Protein AF-A0A382FBM4-F1 (afdb_monomer_lite)

Radius of gyration: 17.97 Å; chains: 1; bounding box: 39×30×51 Å

Sequence (124 aa):
MLQNVIGGLQGIVDHAMVGHFVGYTGNAAIGVAWQIFLVVMVFISSIFTGMSVLVARFVGAQDPEKVNRTVYQAFLTAGVMSVGILAPIGYFLAPSLLSLVNAAPEVQTEALPYLRIMFLFSFG

InterPro domains:
  IPR002528 Multi antimicrobial extrusion protein [PF01554] (9-123)
  IPR050222 Multi Antimicrobial Extrusion (MATE) [PTHR43298] (1-123)

Structure (mmCIF, N/CA/C/O backbone):
data_AF-A0A382FBM4-F1
#
_entry.id   AF-A0A382FBM4-F1
#
loop_
_atom_site.group_PDB
_atom_site.id
_atom_site.type_symbol
_atom_site.label_atom_id
_atom_site.label_alt_id
_atom_site.label_comp_id
_atom_site.label_asym_id
_atom_site.label_entity_id
_atom_site.label_seq_id
_atom_site.pdbx_PDB_ins_code
_atom_site.Cartn_x
_atom_site.Cartn_y
_atom_site.Cartn_z
_atom_site.occupancy
_atom_site.B_iso_or_equiv
_atom_site.auth_seq_id
_atom_site.auth_comp_id
_atom_site.auth_asym_id
_atom_site.auth_atom_id
_atom_site.pdbx_PDB_model_num
ATOM 1 N N . MET A 1 1 ? 4.190 17.438 9.268 1.00 80.00 1 MET A N 1
ATOM 2 C CA . MET A 1 1 ? 5.260 18.274 8.671 1.00 80.00 1 MET A CA 1
ATOM 3 C C . MET A 1 1 ? 6.576 17.510 8.617 1.00 80.00 1 MET A C 1
ATOM 5 O O . MET A 1 1 ? 6.975 17.161 7.519 1.00 80.00 1 MET A O 1
ATOM 9 N N . LEU A 1 2 ? 7.178 17.137 9.755 1.00 92.75 2 LEU A N 1
ATOM 10 C CA . LEU A 1 2 ? 8.410 16.324 9.798 1.00 92.75 2 LEU A CA 1
ATOM 11 C C . LEU A 1 2 ? 8.331 15.013 8.996 1.00 92.75 2 LEU A C 1
ATOM 13 O O . LEU A 1 2 ? 9.199 14.768 8.169 1.00 92.75 2 LEU A O 1
ATOM 17 N N . GLN A 1 3 ? 7.264 14.224 9.168 1.00 89.19 3 GLN A N 1
ATOM 18 C CA . GLN A 1 3 ? 7.060 12.975 8.415 1.00 89.19 3 GLN A CA 1
ATOM 19 C C . GLN A 1 3 ? 7.108 13.182 6.893 1.00 89.19 3 GLN A C 1
ATOM 21 O O . GLN A 1 3 ? 7.784 12.438 6.194 1.00 89.19 3 GLN A O 1
ATOM 26 N N . ASN A 1 4 ? 6.438 14.221 6.385 1.00 89.56 4 ASN A N 1
ATOM 27 C CA . ASN A 1 4 ? 6.396 14.505 4.949 1.00 89.56 4 ASN A CA 1
ATOM 28 C C . ASN A 1 4 ? 7.756 14.978 4.420 1.00 89.56 4 ASN A C 1
ATOM 30 O O . ASN A 1 4 ? 8.119 14.640 3.300 1.00 89.56 4 ASN A O 1
ATOM 34 N N 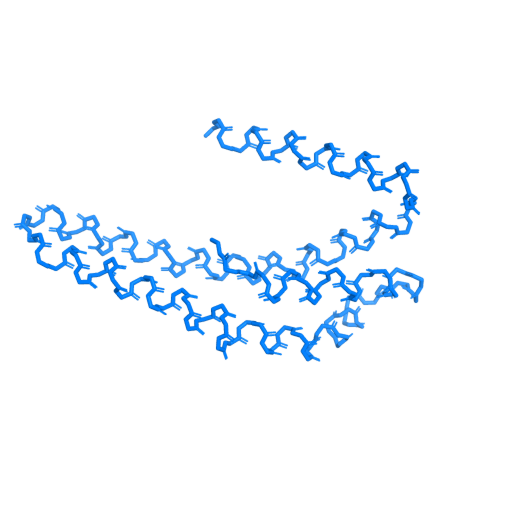. VAL A 1 5 ? 8.516 15.733 5.223 1.00 94.06 5 VAL A N 1
ATOM 35 C CA . VAL A 1 5 ? 9.872 16.167 4.855 1.00 94.06 5 VAL A CA 1
ATOM 36 C C . VAL A 1 5 ? 10.813 14.968 4.777 1.00 94.06 5 VAL A C 1
ATOM 38 O O . VAL A 1 5 ? 11.516 14.813 3.784 1.00 94.06 5 VAL A O 1
ATOM 41 N N . ILE A 1 6 ? 10.795 14.098 5.789 1.00 94.31 6 ILE A N 1
ATOM 42 C CA . ILE A 1 6 ? 11.643 12.899 5.825 1.00 94.31 6 ILE A CA 1
ATOM 43 C C . ILE A 1 6 ? 11.278 11.954 4.677 1.00 94.31 6 ILE A C 1
ATOM 45 O O . ILE A 1 6 ? 12.164 11.526 3.944 1.00 94.31 6 ILE A O 1
ATOM 49 N N . GLY A 1 7 ? 9.984 11.690 4.465 1.00 90.94 7 GLY A N 1
ATOM 50 C CA . GLY A 1 7 ? 9.521 10.851 3.359 1.00 90.94 7 GLY A CA 1
ATOM 51 C C . GLY A 1 7 ? 9.876 11.426 1.984 1.00 90.94 7 GLY A C 1
ATOM 52 O O . GLY A 1 7 ? 10.295 10.688 1.098 1.00 90.94 7 GLY A O 1
ATOM 53 N N . GLY A 1 8 ? 9.787 12.749 1.812 1.00 90.81 8 GLY A N 1
ATOM 54 C CA . GLY A 1 8 ? 10.202 13.417 0.577 1.00 90.81 8 GLY A CA 1
ATOM 55 C C . GLY A 1 8 ? 11.705 13.296 0.310 1.00 90.81 8 GLY A C 1
ATOM 56 O O . GLY A 1 8 ? 12.103 12.986 -0.810 1.00 90.81 8 GLY A O 1
ATOM 57 N N . LEU A 1 9 ? 12.542 13.486 1.336 1.00 94.31 9 LEU A N 1
ATOM 58 C CA . LEU A 1 9 ? 13.995 13.308 1.226 1.00 94.31 9 LEU A CA 1
ATOM 59 C C . LEU A 1 9 ? 14.366 11.860 0.898 1.00 94.31 9 LEU A C 1
ATOM 61 O O . LEU A 1 9 ? 15.210 11.639 0.033 1.00 94.31 9 LEU A O 1
ATOM 65 N N . GLN A 1 10 ? 13.711 10.889 1.539 1.00 93.31 10 GLN A N 1
ATOM 66 C CA . GLN A 1 10 ? 13.886 9.475 1.218 1.00 93.31 10 GLN A CA 1
ATOM 67 C C . GLN A 1 10 ? 13.555 9.206 -0.256 1.00 93.31 10 GLN A C 1
ATOM 69 O 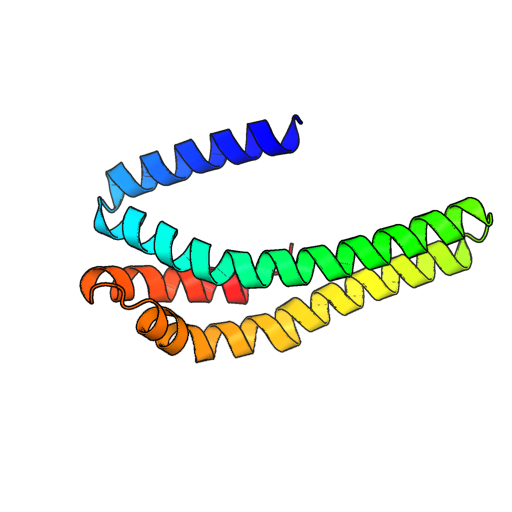O . GLN A 1 10 ? 14.373 8.624 -0.959 1.00 93.31 10 GLN A O 1
ATOM 74 N N . GLY A 1 11 ? 12.425 9.717 -0.756 1.00 90.25 11 GLY A N 1
ATOM 75 C CA . GLY A 1 11 ? 12.045 9.553 -2.162 1.00 90.25 11 GLY A CA 1
ATOM 76 C C . GLY A 1 11 ? 13.072 10.127 -3.145 1.00 90.25 11 GLY A C 1
ATOM 77 O O . GLY A 1 11 ? 13.330 9.528 -4.187 1.00 90.25 11 GLY A O 1
ATOM 78 N N . ILE A 1 12 ? 13.712 11.255 -2.811 1.00 92.00 12 ILE A N 1
ATOM 79 C CA . ILE A 1 12 ? 14.795 11.825 -3.632 1.00 92.00 12 ILE A CA 1
ATOM 80 C C . ILE A 1 12 ? 16.001 10.880 -3.673 1.00 92.00 12 ILE A C 1
ATOM 82 O O . ILE A 1 12 ? 16.559 10.650 -4.746 1.00 92.00 12 ILE A O 1
ATOM 86 N N . VAL A 1 13 ? 16.400 10.332 -2.523 1.00 94.12 13 VAL A N 1
ATOM 87 C CA . VAL A 1 13 ? 17.521 9.384 -2.438 1.00 94.12 13 VAL A CA 1
ATOM 88 C C . VAL A 1 13 ? 17.212 8.114 -3.229 1.00 94.12 13 VAL A C 1
ATOM 90 O O . VAL A 1 13 ? 18.047 7.686 -4.024 1.00 94.12 13 VAL A O 1
ATOM 93 N N . ASP A 1 14 ? 16.006 7.565 -3.091 1.00 90.94 14 ASP A N 1
ATOM 94 C CA . ASP A 1 14 ? 15.576 6.355 -3.796 1.00 90.94 14 ASP A CA 1
ATOM 95 C C . ASP A 1 14 ? 15.629 6.554 -5.322 1.00 90.94 14 ASP A C 1
ATOM 97 O O . ASP A 1 14 ? 16.222 5.746 -6.041 1.00 90.94 14 ASP A O 1
ATOM 101 N N . HIS A 1 15 ? 15.112 7.678 -5.828 1.00 89.50 15 HIS A N 1
ATOM 102 C CA . HIS A 1 15 ? 15.168 8.007 -7.256 1.00 89.50 15 HIS A CA 1
ATOM 103 C C . HIS A 1 15 ? 16.583 8.300 -7.771 1.00 89.50 15 HIS A C 1
ATOM 105 O O . HIS A 1 15 ? 16.891 7.987 -8.927 1.00 89.50 15 HIS A O 1
ATOM 111 N N . ALA A 1 16 ? 17.451 8.893 -6.946 1.00 92.25 16 ALA A N 1
ATOM 112 C CA . ALA A 1 16 ? 18.850 9.121 -7.300 1.00 92.25 16 ALA A CA 1
ATOM 113 C C . ALA A 1 16 ? 19.619 7.795 -7.405 1.00 92.25 16 ALA A C 1
ATOM 115 O O . ALA A 1 16 ? 20.354 7.582 -8.370 1.00 92.25 16 ALA A O 1
ATOM 116 N N . MET A 1 17 ? 19.399 6.881 -6.456 1.00 93.25 17 MET A N 1
ATOM 117 C CA . MET A 1 17 ? 19.987 5.541 -6.453 1.00 93.25 17 MET A CA 1
ATOM 118 C C . MET A 1 17 ? 19.521 4.742 -7.672 1.00 93.25 17 MET A C 1
ATOM 120 O O . MET A 1 17 ? 20.345 4.252 -8.440 1.00 93.25 17 MET A O 1
ATOM 124 N N . VAL A 1 18 ? 18.211 4.655 -7.909 1.00 91.75 18 VAL A N 1
ATOM 125 C CA . VAL A 1 18 ? 17.662 3.906 -9.052 1.00 91.75 18 VAL A CA 1
ATOM 126 C C . VAL A 1 18 ? 18.099 4.529 -10.376 1.00 91.75 18 VAL A C 1
ATOM 128 O O . VAL A 1 18 ? 18.497 3.811 -11.293 1.00 91.75 18 VAL A O 1
ATOM 131 N N . GLY A 1 19 ? 18.117 5.859 -10.463 1.00 90.69 19 GLY A N 1
ATOM 132 C CA . GLY A 1 19 ? 18.624 6.567 -11.635 1.00 90.69 19 GLY A CA 1
ATOM 133 C C . GLY A 1 19 ? 20.098 6.276 -11.928 1.00 90.69 19 GLY A C 1
ATOM 134 O O . GLY A 1 19 ? 20.473 6.216 -13.095 1.00 90.69 19 GLY A O 1
ATOM 135 N N . HIS A 1 20 ? 20.922 6.061 -10.898 1.00 90.44 20 HIS A N 1
ATOM 136 C CA . HIS A 1 20 ? 22.337 5.728 -11.055 1.00 90.44 20 HIS A CA 1
ATOM 137 C C . HIS A 1 20 ? 22.582 4.244 -11.373 1.00 90.44 20 HIS A C 1
ATOM 139 O O . HIS A 1 20 ? 23.404 3.940 -12.233 1.00 90.44 20 HIS A O 1
ATOM 145 N N . PHE A 1 21 ? 21.883 3.324 -10.698 1.00 90.12 21 PHE A N 1
ATOM 146 C CA . PHE A 1 21 ? 22.139 1.880 -10.801 1.00 90.12 21 PHE A CA 1
ATOM 147 C C . PHE A 1 21 ? 21.327 1.166 -11.889 1.00 90.12 21 PHE A C 1
ATOM 149 O O . PHE A 1 21 ? 21.827 0.216 -12.484 1.00 90.12 21 PHE A O 1
ATOM 156 N N . VAL A 1 22 ? 20.089 1.595 -12.142 1.00 88.44 22 VAL A N 1
ATOM 157 C CA . VAL A 1 22 ? 19.175 0.972 -13.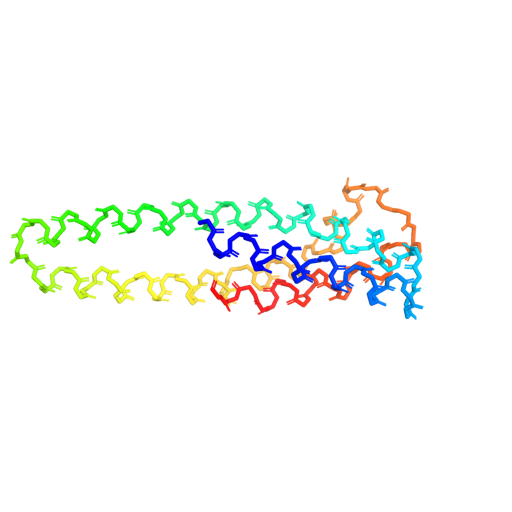123 1.00 88.44 22 VAL A CA 1
ATOM 158 C C . VAL A 1 22 ? 19.020 1.853 -14.364 1.00 88.44 22 VAL A C 1
ATOM 160 O O . VAL A 1 22 ? 18.886 1.354 -15.478 1.00 88.44 22 VAL A O 1
ATOM 163 N N . GLY A 1 23 ? 19.077 3.175 -14.188 1.00 91.44 23 GLY A N 1
ATOM 164 C CA . GLY A 1 23 ? 18.966 4.148 -15.270 1.00 91.44 23 GLY A CA 1
ATOM 165 C C . GLY A 1 23 ? 17.553 4.706 -15.449 1.00 91.44 23 GLY A C 1
ATOM 166 O O . GLY A 1 23 ? 16.676 4.584 -14.591 1.00 91.44 23 GLY A O 1
ATOM 167 N N . TYR A 1 24 ? 17.333 5.363 -16.591 1.00 89.00 24 TYR A N 1
ATOM 168 C CA . TYR A 1 24 ? 16.085 6.075 -16.891 1.00 89.00 24 TYR A CA 1
ATOM 169 C C . TYR A 1 24 ? 14.854 5.155 -16.914 1.00 89.00 24 TYR A C 1
ATOM 171 O O . TYR A 1 24 ? 13.797 5.529 -16.405 1.00 89.00 24 TYR A O 1
ATOM 179 N N . THR A 1 25 ? 14.997 3.944 -17.455 1.00 89.62 25 THR A N 1
ATOM 180 C CA . THR A 1 25 ? 13.926 2.937 -17.520 1.00 89.62 25 THR A CA 1
ATOM 181 C C . THR A 1 25 ? 13.439 2.532 -16.129 1.00 89.62 25 THR A C 1
ATOM 183 O O . THR A 1 25 ? 12.231 2.451 -15.917 1.00 89.62 25 THR A O 1
ATOM 186 N N . GLY A 1 26 ? 14.349 2.383 -15.160 1.00 90.31 26 GLY A N 1
ATOM 187 C CA . GLY A 1 26 ? 14.009 2.089 -13.765 1.00 90.31 26 GLY A CA 1
ATOM 188 C C . GLY A 1 26 ? 13.205 3.211 -13.104 1.00 90.31 26 GLY A C 1
ATOM 189 O O . GLY A 1 26 ? 12.173 2.962 -12.486 1.00 90.31 26 GLY A O 1
ATOM 190 N N . ASN A 1 27 ? 13.611 4.469 -13.295 1.00 91.62 27 ASN A N 1
ATOM 191 C CA . ASN A 1 27 ? 12.858 5.609 -12.759 1.00 91.62 27 ASN A CA 1
ATOM 192 C C . ASN A 1 27 ? 11.477 5.766 -13.416 1.00 91.62 27 ASN A C 1
ATOM 194 O O . ASN A 1 27 ? 10.500 6.055 -12.721 1.00 91.62 27 ASN A O 1
ATOM 198 N N . ALA A 1 28 ? 11.370 5.536 -14.727 1.00 91.25 28 ALA A N 1
ATOM 199 C CA . ALA A 1 28 ? 10.084 5.521 -15.422 1.00 91.25 28 ALA A CA 1
ATOM 200 C C . ALA A 1 28 ? 9.167 4.406 -14.887 1.00 91.25 28 ALA A C 1
ATOM 202 O O . ALA A 1 28 ? 7.978 4.637 -14.662 1.00 91.25 28 ALA A O 1
ATOM 203 N N . ALA A 1 29 ? 9.728 3.223 -14.623 1.00 92.50 29 ALA A N 1
ATOM 204 C CA . ALA A 1 29 ? 9.002 2.086 -14.070 1.00 92.50 29 ALA A CA 1
ATOM 205 C C . ALA A 1 29 ? 8.445 2.374 -12.670 1.00 92.50 29 ALA A C 1
ATOM 207 O O . ALA A 1 29 ? 7.263 2.123 -12.423 1.00 92.50 29 ALA A O 1
ATOM 208 N N . ILE A 1 30 ? 9.254 2.973 -11.787 1.00 92.69 30 ILE A N 1
ATOM 209 C CA . ILE A 1 30 ? 8.803 3.419 -10.460 1.00 92.69 30 ILE A CA 1
ATOM 210 C C . ILE A 1 30 ? 7.671 4.435 -10.594 1.00 92.69 30 ILE A C 1
ATOM 212 O O . ILE A 1 30 ? 6.659 4.304 -9.913 1.00 92.69 30 ILE A O 1
ATOM 216 N N . GLY A 1 31 ? 7.806 5.415 -11.491 1.00 91.50 31 GLY A N 1
ATOM 217 C CA . GLY A 1 31 ? 6.783 6.437 -11.704 1.00 91.50 31 GLY A CA 1
ATOM 218 C C . GLY A 1 31 ? 5.427 5.848 -12.103 1.00 91.50 31 GLY A C 1
ATOM 219 O O . GLY A 1 31 ? 4.411 6.170 -11.487 1.00 91.50 31 GLY A O 1
ATOM 220 N N . VAL A 1 32 ? 5.410 4.948 -13.091 1.00 92.88 32 VAL A N 1
ATOM 221 C CA . VAL A 1 32 ? 4.177 4.288 -13.559 1.00 92.88 32 VAL A CA 1
ATOM 222 C C . VAL A 1 32 ? 3.569 3.408 -12.464 1.00 92.88 32 VAL A C 1
ATOM 224 O O . VAL A 1 32 ? 2.368 3.487 -12.198 1.00 92.88 32 VAL A O 1
ATOM 227 N N . ALA A 1 33 ? 4.382 2.586 -11.799 1.00 93.38 33 ALA A N 1
ATOM 228 C CA . ALA A 1 33 ? 3.908 1.722 -10.722 1.00 93.38 33 ALA A CA 1
ATOM 229 C C . ALA A 1 33 ? 3.349 2.533 -9.543 1.00 93.38 33 ALA A C 1
ATOM 231 O O . ALA A 1 33 ? 2.284 2.206 -9.019 1.00 93.38 33 ALA A O 1
ATOM 232 N N . TRP A 1 34 ? 4.019 3.628 -9.171 1.00 91.50 34 TRP A N 1
ATOM 233 C CA . TRP A 1 34 ? 3.574 4.522 -8.107 1.00 91.50 34 TRP A CA 1
ATOM 234 C C . TRP A 1 34 ? 2.234 5.182 -8.433 1.00 91.50 34 TRP A C 1
ATOM 236 O O . TRP A 1 34 ? 1.366 5.238 -7.568 1.00 91.50 34 TRP A O 1
ATOM 246 N N . GLN A 1 35 ? 2.017 5.626 -9.675 1.00 91.19 35 GLN A N 1
ATOM 247 C CA . GLN A 1 35 ? 0.731 6.199 -10.097 1.00 91.19 35 GLN A CA 1
ATOM 248 C C . GLN A 1 35 ? -0.429 5.212 -9.927 1.00 91.19 35 GLN A C 1
ATOM 250 O O . GLN A 1 35 ? -1.482 5.581 -9.407 1.00 91.19 35 GLN A O 1
ATOM 255 N N . ILE A 1 36 ? -0.225 3.955 -10.325 1.00 92.06 36 ILE A N 1
ATOM 256 C CA . ILE A 1 36 ? -1.221 2.890 -10.152 1.00 92.06 36 ILE A CA 1
ATOM 257 C C . ILE A 1 36 ? -1.465 2.642 -8.659 1.00 92.06 36 ILE A C 1
ATOM 259 O O . ILE A 1 36 ? -2.610 2.579 -8.206 1.00 92.06 36 ILE A O 1
ATOM 263 N N . PHE A 1 37 ? -0.390 2.529 -7.881 1.00 91.56 37 PHE A N 1
ATOM 264 C CA . PHE A 1 37 ? -0.470 2.222 -6.458 1.00 91.56 37 PHE A CA 1
ATOM 265 C C . PHE A 1 37 ? -1.075 3.363 -5.629 1.00 91.56 37 PHE A C 1
ATOM 267 O O . PHE A 1 37 ? -1.756 3.110 -4.637 1.00 91.56 37 PHE A O 1
ATOM 274 N N . LEU A 1 38 ? -0.902 4.618 -6.051 1.00 91.19 38 LEU A N 1
ATOM 275 C CA . LEU A 1 38 ? -1.436 5.797 -5.369 1.00 91.19 38 LEU A CA 1
ATOM 276 C C . LEU A 1 38 ? -2.958 5.733 -5.234 1.00 91.19 38 LEU A C 1
ATOM 278 O O . LEU A 1 38 ? -3.485 6.053 -4.171 1.00 91.19 38 LEU A O 1
ATOM 282 N N . VAL A 1 39 ? -3.672 5.278 -6.267 1.00 89.38 39 VAL A N 1
ATOM 283 C CA . VAL A 1 39 ? -5.139 5.131 -6.223 1.00 89.38 39 VAL A CA 1
ATOM 284 C C . VAL A 1 39 ? -5.555 4.181 -5.099 1.00 89.38 39 VAL A C 1
ATOM 286 O O . VAL A 1 39 ? -6.465 4.473 -4.322 1.00 89.38 39 VAL A O 1
ATOM 289 N N . VAL A 1 40 ? -4.844 3.061 -4.981 1.00 88.31 40 VAL A N 1
ATOM 290 C CA . VAL A 1 40 ? -5.073 2.054 -3.943 1.00 88.31 40 VAL A CA 1
ATOM 291 C C . VAL A 1 40 ? -4.722 2.609 -2.563 1.00 88.31 40 VAL A C 1
ATOM 293 O O . VAL A 1 40 ? -5.500 2.465 -1.621 1.00 88.31 40 VAL A O 1
ATOM 296 N N . MET A 1 41 ? -3.599 3.312 -2.451 1.00 88.44 41 MET A N 1
ATOM 297 C CA . MET A 1 41 ? -3.144 3.928 -1.207 1.00 88.44 41 MET A CA 1
ATOM 298 C C . MET A 1 41 ? -4.135 4.981 -0.688 1.00 88.44 41 MET A C 1
ATOM 300 O O . MET A 1 41 ? -4.480 4.970 0.493 1.00 88.44 41 MET A O 1
ATOM 304 N N . VAL A 1 42 ? -4.674 5.835 -1.566 1.00 90.94 42 VAL A N 1
ATOM 305 C CA . VAL A 1 42 ? -5.699 6.831 -1.207 1.00 90.94 42 VAL A CA 1
ATOM 306 C C . VAL A 1 42 ? -6.980 6.154 -0.720 1.00 90.94 42 VAL A C 1
ATOM 308 O O . VAL A 1 42 ? -7.551 6.570 0.291 1.00 90.94 42 VAL A O 1
ATOM 311 N N . PHE A 1 43 ? -7.415 5.086 -1.390 1.00 89.00 43 PHE A N 1
ATOM 312 C CA . PHE A 1 43 ? -8.580 4.315 -0.961 1.00 89.00 43 PHE A CA 1
ATOM 313 C C . PHE A 1 43 ? -8.390 3.738 0.449 1.00 89.00 43 PHE A C 1
ATOM 315 O O . PHE A 1 43 ? -9.235 3.945 1.321 1.00 89.00 43 PHE A O 1
ATOM 322 N N . ILE A 1 44 ? -7.253 3.095 0.711 1.00 87.56 44 ILE A N 1
ATOM 323 C CA . ILE A 1 44 ? -6.913 2.549 2.031 1.00 87.56 44 ILE A CA 1
ATOM 324 C C . ILE A 1 44 ? -6.857 3.657 3.090 1.00 87.56 44 ILE A C 1
ATOM 326 O O . ILE A 1 44 ? -7.452 3.536 4.163 1.00 87.56 44 ILE A O 1
ATOM 330 N N . SER A 1 45 ? -6.187 4.767 2.777 1.00 88.81 45 SER A N 1
ATOM 331 C CA . SER A 1 45 ? -6.063 5.920 3.671 1.00 88.81 45 SER A CA 1
ATOM 332 C C . SER A 1 45 ? -7.433 6.480 4.075 1.00 88.81 45 SER A C 1
ATOM 334 O O . SER A 1 45 ? -7.636 6.840 5.239 1.00 88.81 45 SER A O 1
ATOM 336 N N . SER A 1 46 ? -8.411 6.479 3.161 1.00 90.75 46 SER A N 1
ATOM 337 C CA . SER A 1 46 ? -9.777 6.932 3.454 1.00 90.75 46 SER A CA 1
ATOM 338 C C . SER A 1 46 ? -10.477 6.069 4.514 1.00 90.75 46 SER A C 1
ATOM 340 O O . SER A 1 46 ? -11.130 6.601 5.415 1.00 90.75 46 SER A O 1
ATOM 342 N N . ILE A 1 47 ? -10.272 4.749 4.474 1.00 88.88 47 ILE A N 1
ATOM 343 C CA . ILE A 1 47 ? -10.851 3.803 5.436 1.00 88.88 47 ILE A CA 1
ATOM 344 C C . ILE A 1 47 ? -10.246 4.027 6.822 1.00 88.88 47 ILE A C 1
ATOM 346 O O . ILE A 1 47 ? -10.976 4.156 7.808 1.00 88.88 47 ILE A O 1
ATOM 350 N N . PHE A 1 48 ? -8.918 4.136 6.904 1.00 88.62 48 PHE A N 1
ATOM 351 C CA . PHE A 1 48 ? -8.239 4.400 8.173 1.00 88.62 48 PHE A CA 1
ATOM 352 C C . PHE A 1 48 ? -8.618 5.750 8.766 1.00 88.62 48 PHE A C 1
ATOM 354 O O . PHE A 1 48 ? -8.862 5.834 9.968 1.00 88.62 48 PHE A O 1
ATOM 361 N N . THR A 1 49 ? -8.760 6.777 7.928 1.00 91.88 49 THR A N 1
ATOM 362 C CA . THR A 1 49 ? -9.242 8.092 8.363 1.00 91.88 49 THR A CA 1
ATOM 363 C C . THR A 1 49 ? -10.627 7.983 9.010 1.00 91.88 49 THR A C 1
ATOM 365 O O . THR A 1 49 ? -10.849 8.536 10.088 1.00 91.88 49 THR A O 1
ATOM 368 N N . GLY A 1 50 ? -11.544 7.206 8.421 1.00 91.75 50 GLY A N 1
ATOM 369 C CA . GLY A 1 50 ? -12.857 6.930 9.013 1.00 91.75 50 GLY A CA 1
ATOM 370 C C . GLY A 1 50 ? -12.772 6.222 10.370 1.00 91.75 50 GLY A C 1
ATOM 371 O O . GLY A 1 50 ? -13.487 6.579 11.309 1.00 91.75 50 GLY A O 1
ATOM 372 N N . MET A 1 51 ? -11.857 5.264 10.522 1.00 90.81 51 MET A N 1
ATOM 373 C CA . MET A 1 51 ? -11.651 4.572 11.798 1.00 90.81 51 MET A CA 1
ATOM 374 C C . MET A 1 51 ? -11.038 5.473 12.873 1.00 90.81 51 MET A C 1
ATOM 376 O O . MET A 1 51 ? -11.455 5.403 14.029 1.00 90.81 51 MET A O 1
ATOM 380 N N . SER A 1 52 ? -10.122 6.376 12.514 1.00 92.44 52 SER A N 1
ATOM 381 C CA . SER A 1 52 ? -9.578 7.370 13.448 1.00 92.44 52 SER A CA 1
ATOM 382 C C . SER A 1 52 ? -10.667 8.282 14.022 1.00 92.44 52 SER A C 1
ATOM 384 O O . SER A 1 52 ? -10.627 8.604 15.210 1.00 92.44 52 SER A O 1
ATOM 386 N N . VAL A 1 53 ? -11.682 8.641 13.226 1.00 95.56 53 VAL A N 1
ATOM 387 C CA . VAL A 1 53 ? -12.844 9.416 13.701 1.00 95.56 53 VAL A CA 1
ATOM 388 C C . VAL A 1 53 ? -13.655 8.631 14.740 1.00 95.56 53 VAL A C 1
ATOM 390 O O . VAL A 1 53 ? -14.048 9.193 15.765 1.00 95.56 53 VAL A O 1
ATOM 393 N N . LEU A 1 54 ? -13.879 7.330 14.524 1.00 94.06 54 LEU A N 1
ATOM 394 C CA . LEU A 1 54 ? -14.573 6.472 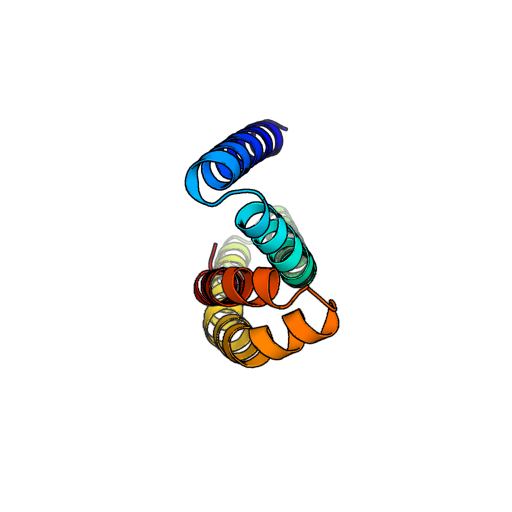15.494 1.00 94.06 54 LEU A CA 1
ATOM 395 C C . LEU A 1 54 ? -13.798 6.368 16.812 1.00 94.06 54 LEU A C 1
ATOM 397 O O . LEU A 1 54 ? -14.386 6.523 17.883 1.00 94.06 54 LEU A O 1
ATOM 401 N N . VAL A 1 55 ? -12.480 6.174 16.735 1.00 94.75 55 VAL A N 1
ATOM 402 C CA . VAL A 1 55 ? -11.603 6.140 17.912 1.00 94.75 55 VAL A CA 1
ATOM 403 C C . VAL A 1 55 ? -11.688 7.457 18.685 1.00 94.75 55 VAL A C 1
ATOM 405 O O . VAL A 1 55 ? -11.948 7.431 19.887 1.00 94.75 55 VAL A O 1
ATOM 408 N N . ALA A 1 56 ? -11.560 8.605 18.013 1.00 95.75 56 ALA A N 1
ATOM 409 C CA . ALA A 1 56 ? -11.652 9.919 18.653 1.00 95.75 56 ALA A CA 1
ATOM 410 C C . ALA A 1 56 ? -12.998 10.125 19.370 1.00 95.75 56 ALA A C 1
ATOM 412 O O . ALA A 1 56 ? -13.039 10.631 20.494 1.00 95.75 56 ALA A O 1
ATOM 413 N N . ARG A 1 57 ? -14.099 9.672 18.758 1.00 96.00 57 ARG A N 1
ATOM 414 C CA . ARG A 1 57 ? -15.436 9.734 19.361 1.00 96.00 57 ARG A CA 1
ATOM 415 C C . ARG A 1 57 ? -15.538 8.890 20.634 1.00 96.00 57 ARG A C 1
ATOM 417 O O . ARG A 1 57 ? -16.103 9.364 21.617 1.00 96.00 57 ARG A O 1
ATOM 424 N N . PHE A 1 58 ? -15.010 7.665 20.638 1.00 95.12 58 PHE A N 1
ATOM 425 C CA . PHE A 1 58 ? -15.063 6.793 21.819 1.00 95.12 58 PHE A CA 1
ATOM 426 C C . PHE A 1 58 ? -14.130 7.253 22.942 1.00 95.12 58 PHE A C 1
ATOM 428 O O . PHE A 1 58 ? -14.509 7.176 24.110 1.00 95.12 58 PHE A O 1
ATOM 435 N N . VAL A 1 59 ? -12.970 7.824 22.602 1.00 95.75 59 VAL A N 1
ATOM 436 C CA . VAL A 1 59 ? -12.096 8.495 23.578 1.00 95.75 59 VAL A CA 1
ATOM 437 C C . VAL A 1 59 ? -12.827 9.675 24.230 1.00 95.75 59 VAL A C 1
ATOM 439 O O . VAL A 1 59 ? -12.849 9.789 25.456 1.00 95.75 59 VAL A O 1
ATOM 442 N N . GLY A 1 60 ? -13.485 10.523 23.431 1.00 96.12 60 GLY A N 1
ATOM 443 C CA . GLY A 1 60 ? -14.275 11.651 23.939 1.00 96.12 60 GLY A CA 1
ATOM 444 C C . GLY A 1 60 ? -15.457 11.228 24.819 1.00 96.12 60 GLY A C 1
ATOM 445 O O . GLY A 1 60 ? -15.810 11.940 25.754 1.00 96.12 60 GLY A O 1
ATOM 446 N N . ALA A 1 61 ? -16.026 10.046 24.571 1.00 96.44 61 ALA A N 1
ATOM 447 C CA . ALA A 1 61 ? -17.089 9.455 25.384 1.00 96.44 61 ALA A CA 1
ATOM 448 C C . ALA A 1 61 ? -16.591 8.747 26.661 1.00 96.44 61 ALA A C 1
ATOM 450 O O . ALA A 1 61 ? -17.413 8.198 27.390 1.00 96.44 61 ALA A O 1
ATOM 451 N N . GLN A 1 62 ? -15.277 8.746 26.929 1.00 95.69 62 GLN A N 1
ATOM 452 C CA . GLN A 1 62 ? -14.652 8.035 28.055 1.00 95.69 62 GLN A CA 1
ATOM 453 C C . GLN A 1 62 ? -14.990 6.530 28.077 1.00 95.69 62 GLN A C 1
ATOM 455 O O . GLN A 1 62 ? -15.151 5.936 29.140 1.00 95.69 62 GLN A O 1
ATOM 460 N N . ASP A 1 63 ? -15.084 5.906 26.896 1.00 96.19 63 ASP A N 1
ATOM 461 C CA . ASP A 1 63 ? -15.414 4.484 26.725 1.00 96.19 63 ASP A CA 1
ATOM 462 C C . ASP A 1 63 ? -14.183 3.701 26.216 1.00 96.19 63 ASP A C 1
ATOM 464 O O . ASP A 1 63 ? -14.036 3.468 25.009 1.00 96.19 63 ASP A O 1
ATOM 468 N N . PRO A 1 64 ? -13.245 3.322 27.109 1.00 93.06 64 PRO A N 1
ATOM 469 C CA . PRO A 1 64 ? -11.985 2.685 26.719 1.00 93.06 64 PRO A CA 1
ATOM 470 C C . PRO A 1 64 ? -12.180 1.294 26.101 1.00 93.06 64 PRO A C 1
ATOM 472 O O . PRO A 1 64 ? -11.356 0.854 25.296 1.00 93.06 64 PRO A O 1
ATOM 475 N N . GLU A 1 65 ? -13.274 0.604 26.427 1.00 95.69 65 GLU A N 1
ATOM 476 C CA . GLU A 1 65 ? -13.577 -0.719 25.883 1.00 95.69 65 GLU A CA 1
ATOM 477 C C . GLU A 1 65 ? -13.900 -0.629 24.386 1.00 95.69 65 GLU A C 1
ATOM 479 O O . GLU A 1 65 ? -13.337 -1.371 23.571 1.00 95.69 65 GLU A O 1
ATOM 484 N N . LYS A 1 66 ? -14.725 0.349 23.988 1.00 94.12 66 LYS A N 1
ATOM 485 C CA . LYS A 1 66 ? -14.999 0.605 22.566 1.00 94.12 66 LYS A CA 1
ATOM 486 C C . LYS A 1 66 ? -13.788 1.138 21.817 1.00 94.12 66 LYS A C 1
ATOM 488 O O . LYS A 1 66 ? -13.621 0.789 20.646 1.00 94.12 66 LYS A O 1
ATOM 493 N N . VAL A 1 67 ? -12.930 1.930 22.463 1.00 94.44 67 VAL A N 1
ATOM 494 C CA . VAL A 1 67 ? -11.651 2.357 21.870 1.00 94.44 67 VAL A CA 1
ATOM 495 C C . VAL A 1 67 ? -10.817 1.134 21.496 1.00 94.44 67 VAL A C 1
ATOM 497 O O . VAL A 1 67 ? -10.465 0.976 20.326 1.00 94.44 67 VAL A O 1
ATOM 500 N N . ASN A 1 68 ? -10.571 0.232 22.450 1.00 94.19 68 ASN A N 1
ATOM 501 C CA . ASN A 1 68 ? -9.753 -0.957 22.216 1.00 94.19 68 ASN A CA 1
ATOM 502 C C . ASN A 1 68 ? -10.364 -1.864 21.135 1.00 94.19 68 ASN A C 1
ATOM 504 O O . ASN A 1 68 ? -9.676 -2.303 20.214 1.00 94.19 68 ASN A O 1
ATOM 508 N N . ARG A 1 69 ? -11.685 -2.074 21.179 1.00 95.12 69 ARG A N 1
ATOM 509 C CA . ARG A 1 69 ? -12.394 -2.870 20.169 1.00 95.12 69 ARG A CA 1
ATOM 510 C C . ARG A 1 69 ? -12.279 -2.275 18.765 1.00 95.12 69 ARG A C 1
ATOM 512 O O . ARG A 1 69 ? -12.077 -3.024 17.813 1.00 95.12 69 ARG A O 1
ATOM 519 N N . THR A 1 70 ? -12.382 -0.954 18.634 1.00 94.12 70 THR A N 1
ATOM 520 C CA . THR A 1 70 ? -12.280 -0.263 17.337 1.00 94.12 70 THR A CA 1
ATOM 521 C C . THR A 1 70 ? -10.867 -0.359 16.773 1.00 94.12 70 THR A C 1
ATOM 523 O O . THR A 1 70 ? -10.698 -0.658 15.595 1.00 94.12 70 THR A O 1
ATOM 526 N N . VAL A 1 71 ? -9.844 -0.169 17.610 1.00 93.12 71 VAL A N 1
ATOM 527 C CA . VAL A 1 71 ? -8.439 -0.321 17.199 1.00 93.12 71 VAL A CA 1
ATOM 528 C C . VAL A 1 71 ? -8.150 -1.762 16.775 1.00 93.12 71 VAL A C 1
ATOM 530 O O . VAL A 1 71 ? -7.539 -1.987 15.733 1.00 93.12 71 VAL A O 1
ATOM 533 N N . TYR A 1 72 ? -8.642 -2.751 17.520 1.00 94.06 72 TYR A N 1
ATOM 534 C CA . TYR A 1 72 ? -8.486 -4.157 17.150 1.00 94.06 72 TYR A CA 1
ATOM 535 C C . TYR A 1 72 ? -9.160 -4.483 15.808 1.00 94.06 72 TYR A C 1
ATOM 537 O O . TYR A 1 72 ? -8.561 -5.117 14.939 1.00 94.06 72 TYR A O 1
ATOM 545 N N . GLN A 1 73 ? -10.384 -3.991 15.598 1.00 93.19 73 GLN A N 1
ATOM 546 C CA . GLN A 1 73 ? -11.077 -4.112 14.314 1.00 93.19 73 GLN A CA 1
ATOM 547 C C . GLN A 1 73 ? -10.320 -3.415 13.183 1.00 93.19 73 GLN A C 1
ATOM 549 O O . GLN A 1 73 ? -10.287 -3.941 12.070 1.00 93.19 73 GLN A O 1
ATOM 554 N N . ALA A 1 74 ? -9.674 -2.281 13.460 1.00 92.25 74 ALA A N 1
ATOM 555 C CA . ALA A 1 74 ? -8.860 -1.578 12.484 1.00 92.25 74 ALA A CA 1
ATOM 556 C C . ALA A 1 74 ? -7.669 -2.414 12.015 1.00 92.25 74 ALA A C 1
ATOM 558 O O . ALA A 1 74 ? -7.469 -2.565 10.810 1.00 92.25 74 ALA A O 1
ATOM 559 N N . PHE A 1 75 ? -6.936 -3.022 12.949 1.00 91.06 75 PHE A N 1
ATOM 560 C CA . PHE A 1 75 ? -5.823 -3.919 12.632 1.00 91.06 75 PHE A CA 1
ATOM 561 C C . PHE A 1 75 ? -6.266 -5.163 11.858 1.00 91.06 75 PHE A C 1
ATOM 563 O O . PHE A 1 75 ? -5.627 -5.534 10.874 1.00 91.06 75 PHE A O 1
ATOM 570 N N . LEU A 1 76 ? -7.374 -5.794 12.257 1.00 93.19 76 LEU A N 1
ATOM 571 C CA . LEU A 1 76 ? -7.909 -6.941 11.521 1.00 93.19 76 LEU A CA 1
ATOM 572 C C . LEU A 1 76 ? -8.333 -6.555 10.103 1.00 93.19 76 LEU A C 1
ATOM 574 O O . LEU A 1 76 ? -8.006 -7.260 9.151 1.00 93.19 76 LEU A O 1
ATOM 578 N N . THR A 1 77 ? -9.015 -5.421 9.951 1.00 92.31 77 THR A N 1
ATOM 579 C CA . THR A 1 77 ? -9.441 -4.917 8.639 1.00 92.31 77 THR A CA 1
ATOM 580 C C . THR A 1 77 ? -8.232 -4.612 7.759 1.00 92.31 77 THR A C 1
ATOM 582 O O . THR A 1 77 ? -8.224 -5.004 6.596 1.00 92.31 77 THR A O 1
ATOM 585 N N . ALA A 1 78 ? -7.183 -4.000 8.318 1.00 90.62 78 ALA A N 1
ATOM 586 C CA . ALA A 1 78 ? -5.919 -3.743 7.632 1.00 90.62 78 ALA A CA 1
ATOM 587 C C . ALA A 1 78 ? -5.273 -5.031 7.104 1.00 90.62 78 ALA A C 1
ATOM 589 O O . ALA A 1 78 ? -4.911 -5.115 5.930 1.00 90.62 78 ALA A O 1
ATOM 590 N N . GLY A 1 79 ? -5.161 -6.052 7.960 1.00 90.88 79 GLY A N 1
ATOM 591 C CA . GLY A 1 79 ? -4.567 -7.340 7.599 1.00 90.88 79 GLY A CA 1
ATOM 592 C C . GLY A 1 79 ? -5.369 -8.071 6.531 1.00 90.88 79 GLY A C 1
ATOM 593 O O . GLY A 1 79 ? -4.805 -8.512 5.532 1.00 90.88 79 GLY A O 1
ATOM 594 N N . VAL A 1 80 ? -6.690 -8.142 6.700 1.00 92.81 80 VAL A N 1
ATOM 595 C CA . VAL A 1 80 ? -7.586 -8.797 5.738 1.00 92.81 80 VAL A CA 1
ATOM 596 C C . VAL A 1 80 ? -7.604 -8.053 4.404 1.00 92.81 80 VAL A C 1
ATOM 598 O O . VAL A 1 80 ? -7.543 -8.698 3.361 1.00 92.81 80 VAL A O 1
ATOM 601 N N . MET A 1 81 ? -7.641 -6.719 4.402 1.00 91.50 81 MET A N 1
ATOM 602 C CA . MET A 1 81 ? -7.580 -5.953 3.158 1.00 91.50 81 MET A CA 1
ATOM 603 C C . MET A 1 81 ? -6.233 -6.109 2.464 1.00 91.50 81 MET A C 1
ATOM 605 O O . MET A 1 81 ? -6.212 -6.398 1.274 1.00 91.50 81 MET A O 1
ATOM 609 N N . SER A 1 82 ? -5.120 -5.964 3.181 1.00 90.81 82 SER A N 1
ATOM 610 C CA . SER A 1 82 ? -3.794 -6.062 2.572 1.00 90.81 82 SER A CA 1
ATOM 611 C C . SER A 1 82 ? -3.520 -7.467 2.030 1.00 90.81 82 SER A C 1
ATOM 613 O O . SER A 1 82 ? -3.292 -7.639 0.837 1.00 90.81 82 SER A O 1
ATOM 615 N N . VAL A 1 83 ? -3.630 -8.496 2.874 1.00 90.50 83 VAL A N 1
ATOM 616 C CA . VAL A 1 83 ? -3.246 -9.870 2.510 1.00 90.50 83 VAL A CA 1
ATOM 617 C C . VAL A 1 83 ? -4.354 -10.593 1.748 1.00 90.50 83 VAL A C 1
ATOM 619 O O . VAL A 1 83 ? -4.081 -11.332 0.806 1.00 90.50 83 VAL A O 1
ATOM 622 N N . GLY A 1 84 ? -5.611 -10.404 2.148 1.00 90.81 84 GLY A N 1
ATOM 623 C CA . GLY A 1 84 ? -6.745 -11.135 1.584 1.00 90.81 84 GLY A CA 1
ATOM 624 C C . GLY A 1 84 ? -7.302 -10.535 0.296 1.00 90.81 84 GLY A C 1
ATOM 625 O O . GLY A 1 84 ? -7.902 -11.263 -0.491 1.00 90.81 84 GLY A O 1
ATOM 626 N N . ILE A 1 85 ? -7.118 -9.230 0.068 1.00 92.31 85 ILE A N 1
ATOM 627 C CA . ILE A 1 85 ? -7.725 -8.520 -1.068 1.00 92.31 85 ILE A CA 1
ATOM 628 C C . ILE A 1 85 ? -6.644 -7.913 -1.960 1.00 92.31 85 ILE A C 1
ATOM 630 O O . ILE A 1 85 ? -6.509 -8.311 -3.113 1.00 92.31 85 ILE A O 1
ATOM 634 N N . LEU A 1 86 ? -5.851 -6.977 -1.447 1.00 92.38 86 LEU A N 1
ATOM 635 C CA . LEU A 1 86 ? -4.934 -6.168 -2.248 1.00 92.38 86 LEU A CA 1
ATOM 636 C C . LEU A 1 86 ? -3.769 -6.970 -2.815 1.00 92.38 86 LEU A C 1
ATOM 638 O O . LEU A 1 86 ? -3.480 -6.836 -4.001 1.00 92.38 86 LEU A O 1
ATOM 642 N N . ALA A 1 87 ? -3.147 -7.832 -2.015 1.00 92.81 87 ALA A N 1
ATOM 643 C CA . ALA A 1 87 ? -2.054 -8.684 -2.460 1.00 92.81 87 ALA A CA 1
ATOM 644 C C . ALA A 1 87 ? -2.460 -9.607 -3.627 1.00 92.81 87 ALA A C 1
ATOM 646 O O . ALA A 1 87 ? -1.825 -9.520 -4.680 1.00 92.81 87 ALA A O 1
ATOM 647 N N . PRO A 1 88 ? -3.511 -10.450 -3.532 1.00 94.50 88 PRO A N 1
ATOM 648 C CA . PRO A 1 88 ? -3.889 -11.323 -4.641 1.00 94.50 88 PRO A CA 1
ATOM 649 C C . PRO A 1 88 ? -4.413 -10.534 -5.843 1.00 94.50 88 PRO A C 1
ATOM 651 O O . PRO A 1 88 ? -3.946 -10.750 -6.961 1.00 94.50 88 PRO A O 1
ATOM 654 N N . ILE A 1 89 ? -5.337 -9.589 -5.633 1.00 93.44 89 ILE A N 1
ATOM 655 C CA . ILE A 1 89 ? -5.923 -8.793 -6.722 1.00 93.44 89 ILE A CA 1
ATOM 656 C C . ILE A 1 89 ? -4.820 -8.023 -7.440 1.00 93.44 89 ILE A C 1
ATOM 658 O O . ILE A 1 89 ? -4.680 -8.146 -8.653 1.00 93.44 89 ILE A O 1
ATOM 662 N N . GLY A 1 90 ? -3.990 -7.294 -6.700 1.00 92.75 90 GLY A N 1
ATOM 663 C CA . GLY A 1 90 ? -2.893 -6.511 -7.246 1.00 92.75 90 GLY A CA 1
ATOM 664 C C . GLY A 1 90 ? -1.844 -7.358 -7.960 1.00 92.75 90 GLY A C 1
ATOM 665 O O . GLY A 1 90 ? -1.405 -6.990 -9.046 1.00 92.75 90 GLY A O 1
ATOM 666 N N . TYR A 1 91 ? -1.489 -8.530 -7.428 1.00 93.69 91 TYR A N 1
ATOM 667 C CA . TYR A 1 91 ? -0.509 -9.414 -8.064 1.00 93.69 91 TYR A CA 1
ATOM 668 C C . TYR A 1 91 ? -0.977 -9.940 -9.430 1.00 93.69 91 TYR A C 1
ATOM 670 O O . TYR A 1 91 ? -0.198 -9.952 -10.395 1.00 93.69 91 TYR A O 1
ATOM 678 N N . PHE A 1 92 ? -2.244 -10.361 -9.523 1.00 94.88 92 PHE A N 1
ATOM 679 C CA . PHE A 1 92 ? -2.823 -10.889 -10.760 1.00 94.88 92 PHE A CA 1
ATOM 680 C C . PHE A 1 92 ? -3.224 -9.788 -11.749 1.00 94.88 92 PHE A C 1
ATOM 682 O O . PHE A 1 92 ? -3.086 -9.990 -12.954 1.00 94.88 92 PHE A O 1
ATOM 689 N N . LEU A 1 93 ? -3.673 -8.623 -11.272 1.00 94.06 93 LEU A N 1
ATOM 690 C CA . LEU A 1 93 ? -4.053 -7.489 -12.124 1.00 94.06 93 LEU A CA 1
ATOM 691 C C . LEU A 1 93 ? -2.879 -6.598 -12.529 1.00 94.06 93 LEU A C 1
ATOM 693 O O . LEU A 1 93 ? -3.039 -5.837 -13.478 1.00 94.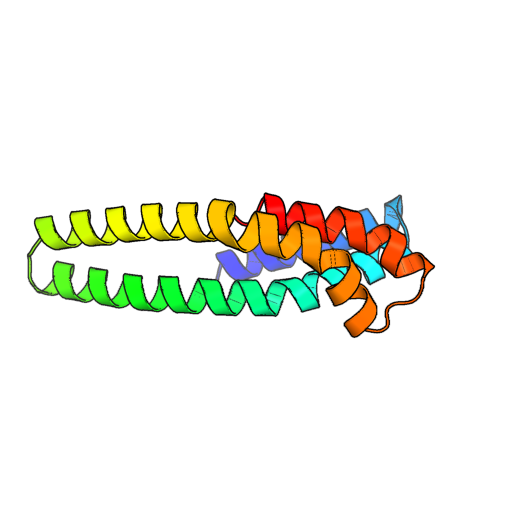06 93 LEU A O 1
ATOM 697 N N . ALA A 1 94 ? -1.710 -6.686 -11.885 1.00 93.75 94 ALA A N 1
ATOM 698 C CA . ALA A 1 94 ? -0.546 -5.852 -12.206 1.00 93.75 94 ALA A CA 1
ATOM 699 C C . ALA A 1 94 ? -0.205 -5.788 -13.714 1.00 93.75 94 ALA A C 1
ATOM 701 O O . ALA A 1 94 ? -0.026 -4.675 -14.209 1.00 93.75 94 ALA A O 1
ATOM 702 N N . PRO A 1 95 ? -0.176 -6.900 -14.484 1.00 92.44 95 PRO A N 1
ATOM 703 C CA . PRO A 1 95 ? 0.068 -6.833 -15.928 1.00 92.44 95 PRO A CA 1
ATOM 704 C C . PRO A 1 95 ? -1.002 -6.020 -16.670 1.00 92.44 95 PRO A C 1
ATOM 706 O O . PRO A 1 95 ? -0.681 -5.159 -17.487 1.00 92.44 95 PRO A O 1
ATOM 709 N N . SER A 1 96 ? -2.278 -6.247 -16.346 1.00 92.81 96 SER A N 1
ATOM 710 C CA . SER A 1 96 ? -3.403 -5.535 -16.957 1.00 92.81 96 SER A CA 1
ATOM 711 C C . SER A 1 96 ? -3.385 -4.047 -16.604 1.00 92.81 96 SER A C 1
ATOM 713 O O . SER A 1 96 ? -3.597 -3.210 -17.479 1.00 92.81 96 SER A O 1
ATOM 715 N N . LEU A 1 97 ? -3.070 -3.702 -15.353 1.00 91.94 97 LEU A N 1
ATOM 716 C CA . LEU A 1 97 ? -2.947 -2.315 -14.896 1.00 91.94 97 LEU A CA 1
ATOM 717 C C . LEU A 1 97 ? -1.814 -1.582 -15.627 1.00 91.94 97 LEU A C 1
ATOM 719 O O . LEU A 1 97 ? -2.005 -0.450 -16.058 1.00 91.94 97 LEU A O 1
ATOM 723 N N . LEU A 1 98 ? -0.668 -2.233 -15.836 1.00 91.12 98 LEU A N 1
ATOM 724 C CA . LEU A 1 98 ? 0.442 -1.650 -16.597 1.00 91.12 98 LEU A CA 1
ATOM 725 C C . LEU A 1 98 ? 0.103 -1.464 -18.079 1.00 91.12 98 LEU A C 1
ATOM 727 O O . LEU A 1 98 ? 0.461 -0.441 -18.665 1.00 91.12 98 LEU A O 1
ATOM 731 N N . SER A 1 99 ? -0.633 -2.410 -18.669 1.00 88.94 99 SER A N 1
ATOM 732 C CA . SER A 1 99 ? -1.112 -2.280 -20.049 1.00 88.94 99 SER A CA 1
ATOM 733 C C . SER A 1 99 ? -2.130 -1.144 -20.210 1.00 88.94 99 SER A C 1
ATOM 735 O O . SER A 1 99 ? -2.096 -0.432 -21.210 1.00 88.94 99 SER A O 1
ATOM 737 N N . LEU A 1 100 ? -2.976 -0.905 -19.198 1.00 89.50 100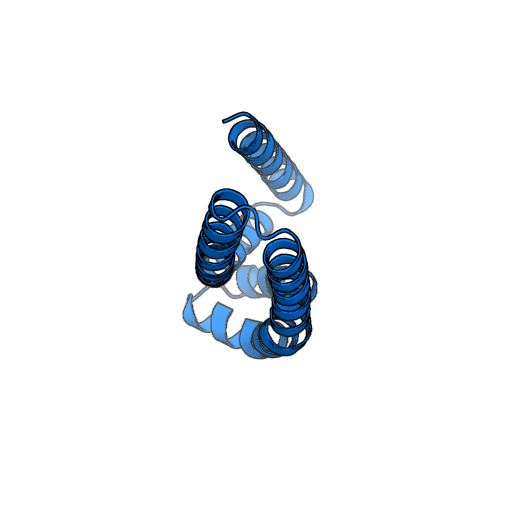 LEU A N 1
ATOM 738 C CA . LEU A 1 100 ? -3.973 0.169 -19.197 1.00 89.50 100 LEU A CA 1
ATOM 739 C C . LEU A 1 100 ? -3.323 1.560 -19.241 1.00 89.50 100 LEU A C 1
ATOM 741 O O . LEU A 1 100 ? -3.835 2.466 -19.896 1.00 89.50 100 LEU A O 1
ATOM 745 N N . VAL A 1 101 ? -2.180 1.723 -18.570 1.00 86.81 101 VAL A N 1
ATOM 746 C CA . VAL A 1 101 ? -1.421 2.985 -18.536 1.00 86.81 101 VAL A CA 1
ATOM 747 C C . VAL A 1 101 ? -0.579 3.185 -19.811 1.00 86.81 101 VAL A C 1
ATOM 749 O O . VAL A 1 101 ? 0.065 4.217 -19.967 1.00 86.81 101 VAL A O 1
ATOM 752 N N . ASN A 1 102 ? -0.621 2.246 -20.769 1.00 86.19 102 ASN A N 1
ATOM 753 C CA . ASN A 1 102 ? 0.129 2.300 -22.031 1.00 86.19 102 ASN A CA 1
ATOM 754 C C . ASN A 1 102 ? 1.635 2.565 -21.831 1.00 86.19 102 ASN A C 1
ATOM 756 O O . ASN A 1 102 ? 2.256 3.319 -22.579 1.00 86.19 102 ASN A O 1
ATOM 760 N N . ALA A 1 103 ? 2.238 1.949 -20.810 1.00 82.38 103 ALA A N 1
ATOM 761 C CA . ALA A 1 103 ? 3.677 2.058 -20.593 1.00 82.38 103 ALA A CA 1
ATOM 762 C C . ALA A 1 103 ? 4.458 1.386 -21.737 1.00 82.38 103 ALA A C 1
ATOM 764 O O . ALA A 1 103 ? 4.024 0.365 -22.275 1.00 82.38 103 ALA A O 1
ATOM 765 N N . ALA A 1 104 ? 5.622 1.930 -22.098 1.00 88.81 104 ALA A N 1
ATOM 766 C CA . ALA A 1 104 ? 6.487 1.324 -23.110 1.00 88.81 104 ALA A CA 1
ATOM 767 C C . ALA A 1 104 ? 6.916 -0.102 -22.689 1.00 88.81 104 ALA A C 1
ATOM 769 O O . ALA A 1 104 ? 7.091 -0.338 -21.491 1.00 88.81 104 ALA A O 1
ATOM 770 N N . PRO A 1 105 ? 7.130 -1.048 -23.626 1.00 88.44 105 PRO A N 1
ATOM 771 C CA . PRO A 1 105 ? 7.438 -2.447 -23.293 1.00 88.44 105 PRO A CA 1
ATOM 772 C C . PRO A 1 105 ? 8.638 -2.623 -22.347 1.00 88.44 105 PRO A C 1
ATOM 774 O O . PRO A 1 105 ? 8.601 -3.426 -21.414 1.00 88.44 105 PRO A O 1
ATOM 777 N N . GLU A 1 106 ? 9.681 -1.818 -22.545 1.00 89.31 106 GLU A N 1
ATOM 778 C CA . GLU A 1 106 ? 10.889 -1.800 -21.710 1.00 89.31 106 GLU A CA 1
ATOM 779 C C . GLU A 1 106 ? 10.579 -1.351 -20.272 1.00 89.31 106 GLU A C 1
ATOM 781 O O . GLU A 1 106 ? 11.066 -1.938 -19.310 1.00 89.31 106 GLU A O 1
ATOM 786 N N . VAL A 1 107 ? 9.690 -0.366 -20.112 1.00 91.81 107 VAL A N 1
ATOM 787 C CA . VAL A 1 107 ? 9.252 0.145 -18.804 1.00 91.81 107 VAL A CA 1
ATOM 788 C C . VAL A 1 107 ? 8.315 -0.844 -18.113 1.00 91.81 107 VAL A C 1
ATOM 790 O O . VAL A 1 107 ? 8.417 -1.035 -16.906 1.00 91.81 107 VAL A O 1
ATOM 793 N N . GLN A 1 108 ? 7.422 -1.509 -18.856 1.00 90.94 108 GLN A N 1
ATOM 794 C CA . GLN A 1 108 ? 6.530 -2.532 -18.293 1.00 90.94 108 GLN A CA 1
ATOM 795 C C . GLN A 1 108 ? 7.306 -3.704 -17.689 1.00 90.94 108 GLN A C 1
ATOM 797 O O . GLN A 1 108 ? 6.907 -4.227 -16.649 1.00 90.94 108 GLN A O 1
ATOM 802 N N . THR A 1 109 ? 8.412 -4.095 -18.327 1.00 91.88 109 THR A N 1
ATOM 803 C CA . THR A 1 109 ? 9.254 -5.210 -17.875 1.00 91.88 109 THR A CA 1
ATOM 804 C C . THR A 1 109 ? 9.859 -4.927 -16.498 1.00 91.88 109 THR A C 1
ATOM 806 O O . THR A 1 109 ? 9.811 -5.791 -15.625 1.00 91.88 109 THR A O 1
ATOM 809 N N . GLU A 1 110 ? 10.326 -3.698 -16.269 1.00 92.44 110 GLU A N 1
ATOM 810 C CA . GLU A 1 110 ? 10.857 -3.249 -14.974 1.00 92.44 110 GLU A CA 1
ATOM 811 C C . GLU A 1 110 ? 9.745 -2.923 -13.955 1.00 92.44 110 GLU A C 1
ATOM 813 O O . GLU A 1 110 ? 9.874 -3.189 -12.759 1.00 92.44 110 GLU A O 1
ATOM 818 N N . ALA A 1 111 ? 8.609 -2.385 -14.409 1.00 93.44 111 ALA A N 1
ATOM 819 C CA . ALA A 1 111 ? 7.515 -1.967 -13.531 1.00 93.44 111 ALA A CA 1
ATOM 820 C C . ALA A 1 111 ? 6.722 -3.146 -12.955 1.00 93.44 111 ALA A C 1
ATOM 822 O O . ALA A 1 111 ? 6.204 -3.050 -11.843 1.00 93.44 111 ALA A O 1
ATOM 823 N N . LEU A 1 112 ? 6.611 -4.259 -13.685 1.00 94.44 112 LEU A N 1
ATOM 824 C CA . LEU A 1 112 ? 5.836 -5.426 -13.263 1.00 94.44 112 LEU A CA 1
ATOM 825 C C . LEU A 1 112 ? 6.313 -6.052 -11.941 1.00 94.44 112 LEU A C 1
ATOM 827 O O . LEU A 1 112 ? 5.472 -6.227 -11.050 1.00 94.44 112 LEU A O 1
ATOM 831 N N . PRO A 1 113 ? 7.600 -6.417 -11.768 1.00 94.19 113 PRO A N 1
ATOM 832 C CA . PRO A 1 113 ? 8.069 -6.970 -10.501 1.00 94.19 113 PRO A CA 1
ATOM 833 C C . PRO A 1 113 ? 7.927 -5.953 -9.367 1.00 94.19 113 PRO A C 1
ATOM 835 O O . PRO A 1 113 ? 7.471 -6.318 -8.284 1.00 94.19 113 PRO A O 1
ATOM 838 N N . TYR A 1 114 ? 8.226 -4.678 -9.629 1.00 93.88 114 TYR A N 1
ATOM 839 C CA . TYR A 1 114 ? 8.106 -3.616 -8.636 1.00 93.88 114 TYR A CA 1
ATOM 840 C C . TYR A 1 114 ? 6.655 -3.444 -8.157 1.00 93.88 114 TYR A C 1
ATOM 842 O O . TYR A 1 114 ? 6.387 -3.533 -6.960 1.00 93.88 114 TYR A O 1
ATOM 850 N N . LEU A 1 115 ? 5.693 -3.334 -9.078 1.00 94.50 115 LEU A N 1
ATOM 851 C CA . LEU A 1 115 ? 4.272 -3.195 -8.756 1.00 94.50 115 LEU A CA 1
ATOM 852 C C . LEU A 1 115 ? 3.724 -4.416 -7.998 1.00 94.50 115 LEU A C 1
ATOM 854 O O . LEU A 1 115 ? 2.963 -4.266 -7.044 1.00 94.50 115 LEU A O 1
ATOM 858 N N . ARG A 1 116 ? 4.133 -5.635 -8.374 1.00 95.06 116 ARG A N 1
ATOM 859 C CA . ARG A 1 116 ? 3.749 -6.862 -7.651 1.00 95.06 116 ARG A CA 1
ATOM 860 C C . ARG A 1 116 ? 4.264 -6.875 -6.216 1.00 95.06 116 ARG A C 1
ATOM 862 O O . ARG A 1 116 ? 3.524 -7.273 -5.320 1.00 95.06 116 ARG A O 1
ATOM 869 N N . ILE A 1 117 ? 5.506 -6.444 -5.997 1.00 93.75 117 ILE A N 1
ATOM 870 C CA . ILE A 1 117 ? 6.097 -6.342 -4.657 1.00 93.75 117 ILE A CA 1
ATOM 871 C C . ILE A 1 117 ? 5.343 -5.296 -3.832 1.00 93.75 117 ILE A C 1
ATOM 873 O O . ILE A 1 117 ? 4.992 -5.577 -2.689 1.00 93.75 117 ILE A O 1
ATOM 877 N N . MET A 1 118 ? 5.011 -4.140 -4.415 1.00 92.56 118 MET A N 1
ATOM 878 C CA . MET A 1 118 ? 4.216 -3.114 -3.729 1.00 92.56 118 MET A CA 1
ATOM 879 C C . MET A 1 118 ? 2.855 -3.646 -3.257 1.00 92.56 118 MET A C 1
ATOM 881 O O . MET A 1 118 ? 2.445 -3.355 -2.137 1.00 92.56 118 MET A O 1
ATOM 885 N N . PHE A 1 119 ? 2.170 -4.454 -4.072 1.00 93.31 119 PHE A N 1
ATOM 886 C CA . PHE A 1 119 ? 0.901 -5.076 -3.679 1.00 93.31 119 PHE A CA 1
ATOM 887 C C . PHE A 1 119 ? 1.057 -6.190 -2.641 1.00 93.31 119 PHE A C 1
ATOM 889 O O . PHE A 1 119 ? 0.255 -6.274 -1.718 1.00 93.31 119 PHE A O 1
ATOM 896 N N . LEU A 1 120 ? 2.077 -7.042 -2.761 1.00 91.31 120 LEU A N 1
ATOM 897 C CA . LEU A 1 120 ? 2.330 -8.114 -1.788 1.00 91.31 120 LEU A CA 1
ATOM 898 C C . LEU A 1 120 ? 2.680 -7.567 -0.400 1.00 91.31 120 LEU A C 1
ATOM 900 O O . LEU A 1 120 ? 2.275 -8.141 0.608 1.00 91.31 120 LEU A O 1
ATOM 904 N N . PHE A 1 121 ? 3.413 -6.456 -0.358 1.00 88.25 121 PHE A N 1
ATOM 905 C CA . PHE A 1 121 ? 3.866 -5.807 0.869 1.00 88.25 121 PHE A CA 1
ATOM 906 C C . PHE A 1 121 ? 3.103 -4.510 1.165 1.00 88.25 121 PHE A C 1
ATOM 908 O O . PHE A 1 121 ? 3.622 -3.631 1.845 1.00 88.25 121 PHE A O 1
ATOM 915 N N . SER A 1 122 ? 1.842 -4.396 0.732 1.00 82.25 122 SER A N 1
ATOM 916 C CA . SER A 1 122 ? 0.994 -3.232 1.036 1.00 82.25 122 SER A CA 1
ATOM 917 C C . SER A 1 122 ? 0.564 -3.136 2.509 1.00 82.25 122 SER A C 1
ATOM 919 O O . SER A 1 122 ? -0.281 -2.316 2.856 1.00 82.25 122 SER A O 1
ATOM 921 N N . PHE A 1 123 ? 1.070 -4.016 3.379 1.00 69.50 123 PHE A N 1
ATOM 922 C CA . PHE A 1 123 ? 0.779 -4.020 4.809 1.00 69.50 123 PHE A CA 1
ATOM 923 C C . PHE A 1 123 ? 1.730 -3.060 5.532 1.00 69.50 123 PHE A C 1
ATOM 925 O O . PHE A 1 123 ? 2.906 -3.377 5.712 1.00 69.50 123 PHE A O 1
ATOM 932 N N . GLY A 1 124 ? 1.216 -1.897 5.936 1.00 53.06 124 GLY A N 1
ATOM 933 C CA . GLY A 1 124 ? 1.967 -0.856 6.641 1.00 53.06 124 GLY A CA 1
ATOM 934 C C . GLY A 1 124 ? 1.081 0.315 7.019 1.00 53.06 124 GLY A C 1
ATOM 935 O O . GLY A 1 124 ? 0.455 0.880 6.097 1.00 53.06 124 GLY A O 1
#

Foldseek 3Di:
DVVVVVVVVVVVVVLVVCCVPVNPLLNLLCVLLCVLVVVVVVVLVVVVVVLVVQLVVCVVVVNVVSNVVSVVVNLVCLCCCLQVPQLVCQLVCLLVSSVVVVDDPSSSVNNNVVNNVCSNPVRD

pLDDT: mean 91.32, std 4.82, range [53.06, 96.44]

Secondary structure (DSSP, 8-state):
-HHHHHHHHHHHHHHHHHHHHT-HHHHHHHHHHHHHHHHHHHHHHHHHHHHHHHHHHHHHTT-HHHHHHHHHHHHHHHHIIIIIIIHHHHHHHHHHHHHHTT--HHHHHHHHHHHHHHHHT---

Organism: NCBI:txid408172